Protein AF-A0A0W8F299-F1 (afdb_monomer_lite)

Secondary structure (DSSP, 8-state):
-------------HHHHHHHHHHHHTTSSSSHHHHHHHHHHHHHHHHHS--HHHHHHHHHHTT---SS-HHHHTTTS-HHHHHHHHHHHSTT--HHHHHHHHH-

Radius of gyration: 19.8 Å; chains: 1; bounding box: 41×47×47 Å

Organism: NCBI:txid938273

pLDDT: mean 72.23, std 17.44, range [39.19, 96.25]

Structure (mmCIF, N/CA/C/O backbone):
data_AF-A0A0W8F299-F1
#
_entry.id   AF-A0A0W8F299-F1
#
loop_
_atom_site.group_PDB
_atom_site.id
_atom_site.type_symbol
_atom_site.label_atom_id
_atom_site.label_alt_id
_atom_site.label_comp_id
_atom_site.label_asym_id
_atom_site.label_entity_id
_atom_site.label_seq_id
_atom_site.pdbx_PDB_ins_code
_atom_site.Cartn_x
_atom_site.Cartn_y
_atom_site.Cartn_z
_atom_site.occupancy
_atom_site.B_iso_or_equiv
_atom_site.auth_seq_id
_atom_site.auth_comp_id
_atom_site.auth_asym_id
_atom_site.auth_atom_id
_atom_site.pdbx_PDB_model_num
ATOM 1 N N . MET A 1 1 ? -0.189 24.762 6.559 1.00 39.19 1 MET A N 1
ATOM 2 C CA . MET A 1 1 ? -0.439 24.293 5.179 1.00 39.19 1 MET A CA 1
ATOM 3 C C . MET A 1 1 ? -1.730 23.502 5.203 1.00 39.19 1 MET A C 1
ATOM 5 O O . MET A 1 1 ? -1.792 22.500 5.899 1.00 39.19 1 MET A O 1
ATOM 9 N N . THR A 1 2 ? -2.789 23.985 4.563 1.00 39.97 2 THR A N 1
ATOM 10 C CA . THR A 1 2 ? -4.062 23.261 4.466 1.00 39.97 2 THR A CA 1
ATOM 11 C C . THR A 1 2 ? -3.860 22.073 3.534 1.00 39.97 2 THR A C 1
ATOM 13 O O . THR A 1 2 ? -3.832 22.223 2.315 1.00 39.97 2 THR A O 1
ATOM 16 N N . THR A 1 3 ? -3.643 20.891 4.108 1.00 56.97 3 THR A N 1
ATOM 17 C CA . THR A 1 3 ? -3.556 19.635 3.362 1.00 56.97 3 THR A CA 1
ATOM 18 C C . THR A 1 3 ? -4.911 19.413 2.704 1.00 56.97 3 THR A C 1
ATOM 20 O O . THR A 1 3 ? -5.890 19.085 3.369 1.00 56.97 3 THR A O 1
ATOM 23 N N . LYS A 1 4 ? -5.000 19.698 1.404 1.00 77.75 4 LYS A N 1
ATOM 24 C CA . LYS A 1 4 ? -6.238 19.597 0.633 1.00 77.75 4 LYS A CA 1
ATOM 25 C C . LYS A 1 4 ? -6.621 18.116 0.550 1.00 77.75 4 LYS A C 1
ATOM 27 O O . LYS A 1 4 ? -6.070 17.384 -0.264 1.00 77.75 4 LYS A O 1
ATOM 32 N N . SER A 1 5 ? -7.498 17.658 1.439 1.00 75.06 5 SER A N 1
ATOM 33 C CA . SER A 1 5 ? -8.012 16.289 1.444 1.00 75.06 5 SER A CA 1
ATOM 34 C C . SER A 1 5 ? -9.302 16.204 0.628 1.00 75.06 5 SER A C 1
ATOM 36 O O . SER A 1 5 ? -10.095 17.145 0.581 1.00 75.06 5 SER A O 1
ATOM 38 N N . MET A 1 6 ? -9.501 15.075 -0.053 1.00 84.00 6 MET A N 1
ATOM 39 C CA . MET A 1 6 ? -10.726 14.768 -0.791 1.00 84.00 6 MET A CA 1
ATOM 40 C C . MET A 1 6 ? -11.373 13.520 -0.199 1.00 84.00 6 MET A C 1
ATOM 42 O O . MET A 1 6 ? -10.691 12.528 0.054 1.00 84.00 6 MET A O 1
ATOM 46 N N . LEU A 1 7 ? -12.690 13.564 0.011 1.00 88.06 7 LEU A N 1
ATOM 47 C CA . LEU A 1 7 ? -13.449 12.394 0.436 1.00 88.06 7 LEU A CA 1
ATOM 48 C C . LEU A 1 7 ? -13.621 11.449 -0.757 1.00 88.06 7 LEU A C 1
ATOM 50 O O . LEU A 1 7 ? -14.146 11.844 -1.797 1.00 88.06 7 LEU A O 1
ATOM 54 N N . VAL A 1 8 ? -13.213 10.195 -0.587 1.00 86.38 8 VAL A N 1
ATOM 55 C CA . VAL A 1 8 ? -13.401 9.138 -1.582 1.00 86.38 8 VAL A CA 1
ATOM 56 C C . VAL A 1 8 ? -14.259 8.040 -0.962 1.00 86.38 8 VAL A C 1
ATOM 58 O O . VAL A 1 8 ? -13.874 7.432 0.034 1.00 86.38 8 VAL A O 1
ATOM 61 N N . GLN A 1 9 ? -15.433 7.792 -1.544 1.00 91.06 9 GLN A N 1
ATOM 62 C CA . GLN A 1 9 ? -16.339 6.733 -1.104 1.00 91.06 9 GLN A CA 1
ATOM 63 C C . GLN A 1 9 ? -16.123 5.474 -1.949 1.00 91.06 9 GLN A C 1
ATOM 65 O O . GLN A 1 9 ? -16.244 5.508 -3.172 1.00 91.06 9 GLN A O 1
ATOM 70 N N . VAL A 1 10 ? -15.827 4.350 -1.294 1.00 87.88 10 VAL A N 1
ATOM 71 C CA . VAL A 1 10 ? -15.554 3.059 -1.945 1.00 87.88 10 VAL A CA 1
ATOM 72 C C . VAL A 1 10 ? -16.357 1.935 -1.304 1.00 87.88 10 VAL A C 1
ATOM 74 O O . VAL A 1 10 ? -16.648 1.962 -0.109 1.00 87.88 10 VAL A O 1
ATOM 77 N N . ARG A 1 11 ? -16.709 0.921 -2.100 1.00 92.81 11 ARG A N 1
AT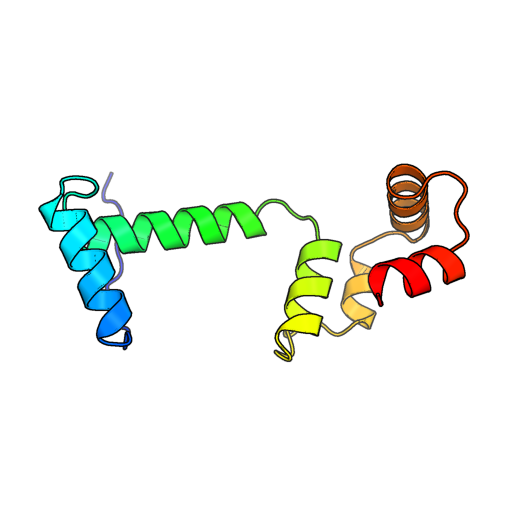OM 78 C CA . ARG A 1 11 ? -17.287 -0.332 -1.598 1.00 92.81 11 ARG A CA 1
ATOM 79 C C . ARG A 1 11 ? -16.168 -1.345 -1.393 1.00 92.81 11 ARG A C 1
ATOM 81 O O . ARG A 1 11 ? -15.446 -1.656 -2.335 1.00 92.81 11 ARG A O 1
ATOM 88 N N . ILE A 1 12 ? -16.044 -1.860 -0.173 1.00 90.25 12 ILE A N 1
ATOM 89 C CA . ILE A 1 12 ? -14.996 -2.809 0.216 1.00 90.25 12 ILE A CA 1
ATOM 90 C C . ILE A 1 12 ? -15.663 -4.094 0.734 1.00 90.25 12 ILE A C 1
ATOM 92 O O . ILE A 1 12 ? -16.646 -4.001 1.472 1.00 90.25 12 ILE A O 1
ATOM 96 N N . PRO A 1 13 ? -15.161 -5.292 0.375 1.00 94.88 13 PRO A N 1
ATOM 97 C CA . PRO A 1 13 ? -15.665 -6.550 0.915 1.00 94.88 13 PRO A CA 1
ATOM 98 C C . PRO A 1 13 ? -15.618 -6.596 2.454 1.00 94.88 13 PRO A C 1
ATOM 100 O O . PRO A 1 13 ? -14.613 -6.178 3.035 1.00 94.88 13 PRO A O 1
ATOM 103 N N . PRO A 1 14 ? -16.621 -7.190 3.134 1.00 95.44 14 PRO A N 1
ATOM 104 C CA . PRO A 1 14 ? -16.679 -7.224 4.600 1.00 95.44 14 PRO A CA 1
ATOM 105 C C . PRO A 1 14 ? -15.432 -7.818 5.264 1.00 95.44 14 PRO A C 1
ATOM 107 O O . PRO A 1 14 ? -14.977 -7.324 6.290 1.00 95.44 14 PRO A O 1
ATOM 110 N N . ARG A 1 15 ? -14.825 -8.842 4.644 1.00 94.62 15 ARG A N 1
ATOM 111 C CA . ARG A 1 15 ? -13.589 -9.468 5.145 1.00 94.62 15 ARG A CA 1
ATOM 112 C C . ARG A 1 15 ? -12.423 -8.480 5.234 1.00 94.62 15 ARG A C 1
ATOM 114 O O . ARG A 1 15 ? -11.668 -8.519 6.197 1.00 94.62 15 ARG A O 1
ATOM 121 N N . LEU A 1 16 ? -12.286 -7.596 4.247 1.00 94.06 16 LEU A N 1
ATOM 122 C CA . LEU A 1 16 ? -11.234 -6.577 4.223 1.00 94.06 16 LEU A CA 1
ATOM 123 C C . LEU A 1 16 ? -11.484 -5.505 5.282 1.00 94.06 16 LEU A C 1
ATOM 125 O O . LEU A 1 16 ? -10.548 -5.114 5.970 1.00 94.06 16 LEU A O 1
ATOM 129 N N . VAL A 1 17 ? -12.742 -5.093 5.465 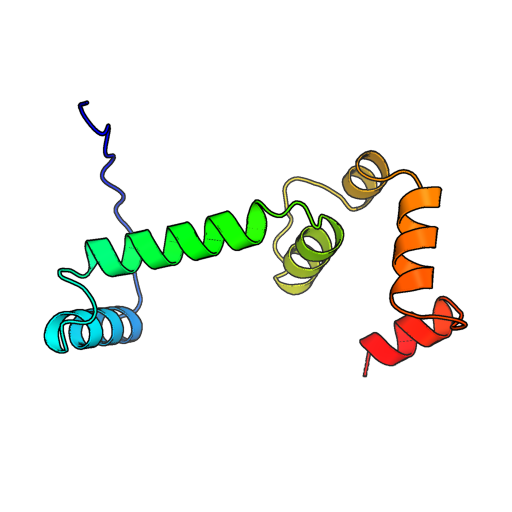1.00 94.44 17 VAL A N 1
ATOM 130 C CA . VAL A 1 17 ? -13.116 -4.168 6.546 1.00 94.44 17 VAL A CA 1
ATOM 131 C C . VAL A 1 17 ? -12.746 -4.759 7.909 1.00 94.44 17 VAL A C 1
ATOM 133 O O . VAL A 1 17 ? -12.088 -4.084 8.690 1.00 94.44 17 VAL A O 1
ATOM 136 N N . GLY A 1 18 ? -13.050 -6.040 8.148 1.00 96.06 18 GLY A N 1
ATOM 137 C CA . GLY A 1 18 ? -12.679 -6.723 9.393 1.00 96.06 18 GLY A CA 1
ATOM 138 C C . GLY A 1 18 ? -11.165 -6.824 9.628 1.00 96.06 18 GLY A C 1
ATOM 139 O O . GLY A 1 18 ? -10.707 -6.806 10.768 1.00 96.06 18 GLY A O 1
ATOM 140 N N . THR A 1 19 ? -10.358 -6.901 8.568 1.00 95.31 19 THR A N 1
ATOM 141 C CA . THR A 1 19 ? -8.894 -6.823 8.696 1.00 95.31 19 THR A CA 1
ATOM 142 C C . THR A 1 19 ? -8.436 -5.416 9.070 1.00 95.31 19 THR A C 1
ATOM 144 O O . THR A 1 19 ? -7.626 -5.280 9.981 1.00 95.31 19 THR A O 1
ATOM 147 N N . LEU A 1 20 ? -8.984 -4.376 8.432 1.00 94.25 20 LEU A N 1
ATOM 148 C CA . LEU A 1 20 ? -8.672 -2.982 8.774 1.00 94.25 20 LEU A CA 1
ATOM 149 C C . LEU A 1 20 ? -9.079 -2.647 10.217 1.00 94.25 20 LEU A C 1
ATOM 151 O O . LEU A 1 20 ? -8.370 -1.917 10.902 1.00 94.25 20 LEU A O 1
ATOM 155 N N . ASP A 1 21 ? -10.194 -3.213 10.680 1.00 94.94 21 ASP A N 1
ATOM 156 C CA . ASP A 1 21 ? -10.657 -3.089 12.062 1.00 94.94 21 ASP A CA 1
ATOM 157 C C . ASP A 1 21 ? -9.680 -3.676 13.065 1.00 94.94 21 ASP A C 1
ATOM 159 O O . ASP A 1 21 ? -9.321 -2.999 14.025 1.00 94.94 21 ASP A O 1
ATOM 163 N N . ARG A 1 22 ? -9.212 -4.905 12.827 1.00 96.25 22 ARG A N 1
ATOM 164 C CA . ARG A 1 22 ? -8.210 -5.534 13.694 1.00 96.25 22 ARG A CA 1
ATOM 165 C C . ARG A 1 22 ? -6.923 -4.730 13.741 1.00 96.25 22 ARG A C 1
ATOM 167 O O . ARG A 1 22 ? -6.430 -4.462 14.825 1.00 96.25 22 ARG A O 1
ATOM 174 N N . MET A 1 23 ? -6.435 -4.263 12.594 1.00 94.75 23 MET A N 1
ATOM 175 C CA . MET A 1 23 ? -5.225 -3.439 12.548 1.00 94.75 23 MET A CA 1
ATOM 176 C C . MET A 1 23 ? -5.370 -2.146 13.363 1.00 94.75 23 MET A C 1
ATOM 178 O O . MET A 1 23 ? -4.418 -1.720 14.014 1.00 94.75 23 MET A O 1
ATOM 182 N N . ALA A 1 24 ? -6.556 -1.532 13.359 1.00 92.50 24 ALA A N 1
ATOM 183 C CA . ALA A 1 24 ? -6.819 -0.363 14.190 1.00 92.50 24 ALA A CA 1
ATOM 184 C C . ALA A 1 24 ? -6.928 -0.718 15.685 1.00 92.50 24 ALA A C 1
ATOM 186 O O . ALA A 1 24 ? -6.370 -0.024 16.530 1.00 92.50 24 ALA A O 1
ATOM 187 N N . GLN A 1 25 ? -7.608 -1.818 16.021 1.00 94.69 25 GLN A N 1
ATOM 188 C CA . GLN A 1 25 ? -7.753 -2.303 17.402 1.00 94.69 25 GLN A CA 1
ATOM 189 C C . GLN A 1 25 ? -6.418 -2.716 18.030 1.00 94.69 25 GLN A C 1
ATOM 191 O O . GLN A 1 25 ? -6.189 -2.469 19.209 1.00 94.69 25 GLN A O 1
ATOM 196 N N . GLU A 1 26 ? -5.535 -3.316 17.237 1.00 95.56 26 GLU A N 1
ATOM 197 C CA . GLU A 1 26 ? -4.181 -3.715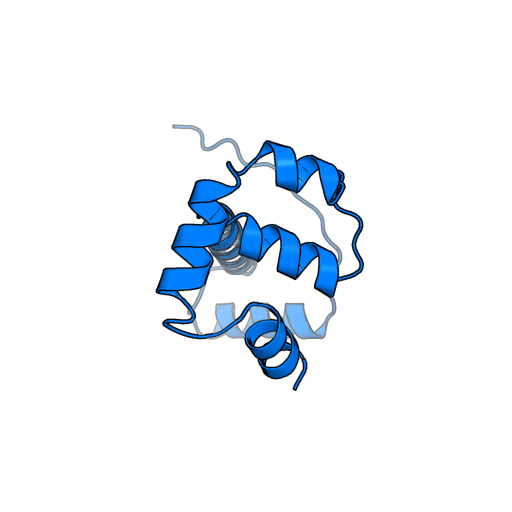 17.630 1.00 95.56 26 GLU A CA 1
ATOM 198 C C . GLU A 1 26 ? -3.223 -2.513 17.735 1.00 95.56 26 GLU A C 1
ATOM 200 O O . GLU A 1 26 ? -2.068 -2.676 18.122 1.00 95.56 26 GLU A O 1
ATOM 205 N N . GLY A 1 27 ? -3.682 -1.300 17.401 1.00 93.00 27 GLY A N 1
ATOM 206 C CA . GLY A 1 27 ? -2.889 -0.073 17.476 1.00 93.00 27 GLY A CA 1
ATOM 207 C C . GLY A 1 27 ? -1.853 0.076 16.360 1.00 93.00 27 GLY A C 1
ATOM 208 O O . GLY A 1 27 ? -1.032 0.987 16.421 1.00 93.00 27 GLY A O 1
ATOM 209 N N . LEU A 1 28 ? -1.893 -0.779 15.329 1.00 92.31 28 LEU A N 1
ATOM 210 C CA . LEU A 1 28 ? -1.020 -0.660 14.153 1.00 92.31 28 LEU A CA 1
ATOM 211 C C . LEU A 1 28 ? -1.337 0.603 13.345 1.00 92.31 28 LEU A C 1
ATOM 213 O O . LEU A 1 28 ? -0.453 1.171 12.710 1.00 92.31 28 LEU A O 1
ATOM 217 N N . TYR A 1 29 ? -2.598 1.036 13.384 1.00 94.75 29 TYR A N 1
ATOM 218 C CA . TYR A 1 29 ? -3.064 2.292 12.811 1.00 94.75 29 TYR A CA 1
ATOM 219 C C . TYR A 1 29 ? -4.069 2.958 13.758 1.00 94.75 29 TYR A C 1
ATOM 221 O O . TYR A 1 29 ? -4.839 2.292 14.440 1.00 94.75 29 TYR A O 1
ATOM 229 N N . SER A 1 30 ? -4.117 4.285 13.759 1.00 89.69 30 SER A N 1
ATOM 230 C CA . SER A 1 30 ? -5.084 5.087 14.520 1.00 89.69 30 SER A CA 1
ATOM 231 C C . SER A 1 30 ? -6.517 4.976 13.988 1.00 89.69 30 SER A C 1
ATOM 233 O O . SER A 1 30 ? -7.480 5.216 14.714 1.00 89.69 30 SER A O 1
ATOM 235 N N . SER A 1 31 ? -6.683 4.644 12.702 1.00 93.12 31 SER A N 1
ATOM 236 C CA . SER A 1 31 ? -7.991 4.507 12.061 1.00 93.12 31 SER A CA 1
ATOM 237 C C . SER A 1 31 ? -7.931 3.667 10.785 1.00 93.12 31 SER A C 1
ATOM 239 O O . SER A 1 31 ? -6.884 3.529 10.149 1.00 93.12 31 SER A O 1
ATOM 241 N N . ARG A 1 32 ? -9.100 3.190 10.333 1.00 90.38 32 ARG A N 1
ATOM 242 C CA . ARG A 1 32 ? -9.256 2.554 9.010 1.00 90.38 32 ARG A CA 1
ATOM 243 C C . ARG A 1 32 ? -8.762 3.463 7.882 1.00 90.38 32 ARG A C 1
ATOM 245 O O . ARG A 1 32 ? -8.159 2.983 6.930 1.00 90.38 32 ARG A O 1
ATOM 252 N N . SER A 1 33 ? -9.028 4.766 7.985 1.00 90.69 33 SER A N 1
ATOM 253 C CA . SER A 1 33 ? -8.632 5.753 6.978 1.00 90.69 33 SER A CA 1
ATOM 254 C C . SER A 1 33 ? -7.117 5.862 6.861 1.00 90.69 33 SER A C 1
ATOM 256 O O . SER A 1 33 ? -6.603 5.934 5.750 1.00 90.69 33 SER A O 1
ATOM 258 N N . GLU A 1 34 ? -6.400 5.827 7.985 1.00 90.44 34 GLU A N 1
ATOM 259 C CA . GLU A 1 34 ? -4.936 5.831 7.983 1.00 90.44 34 GLU A CA 1
ATOM 260 C C . GLU A 1 34 ? -4.376 4.569 7.320 1.00 90.44 34 GLU A C 1
ATOM 262 O O . GLU A 1 34 ? -3.529 4.674 6.435 1.00 90.44 34 GLU A O 1
ATOM 267 N N . ALA A 1 35 ? -4.912 3.396 7.667 1.00 92.19 35 ALA A N 1
ATOM 268 C CA . ALA A 1 35 ? -4.513 2.131 7.055 1.00 92.19 35 ALA A CA 1
ATOM 269 C C . ALA A 1 35 ? -4.758 2.120 5.533 1.00 92.19 35 ALA A C 1
ATOM 271 O O . ALA A 1 35 ? -3.904 1.689 4.758 1.00 92.19 35 ALA A O 1
ATOM 272 N N . ILE A 1 36 ? -5.906 2.642 5.083 1.00 92.06 36 ILE A N 1
ATOM 273 C CA . ILE A 1 36 ? -6.229 2.765 3.654 1.00 92.06 36 ILE A CA 1
ATOM 274 C C . ILE A 1 36 ? -5.265 3.734 2.960 1.00 92.06 36 ILE A C 1
ATOM 276 O O . ILE A 1 36 ? -4.758 3.421 1.884 1.00 92.06 36 ILE A O 1
ATOM 280 N N . LEU A 1 37 ? -4.996 4.896 3.561 1.00 90.62 37 LEU A N 1
ATOM 281 C CA . LEU A 1 37 ? -4.066 5.878 3.001 1.00 90.62 37 LEU A CA 1
ATOM 282 C C . LEU A 1 37 ? -2.651 5.311 2.882 1.00 90.62 37 LEU A C 1
ATOM 284 O O . LEU A 1 37 ? -2.003 5.521 1.858 1.00 90.62 37 LEU A O 1
ATOM 288 N N . ASP A 1 38 ? -2.181 4.575 3.889 1.00 90.50 38 ASP A N 1
ATOM 289 C CA . ASP A 1 38 ? -0.864 3.945 3.851 1.00 90.50 38 ASP A CA 1
ATOM 290 C C . ASP A 1 38 ? -0.785 2.858 2.769 1.00 90.50 38 ASP A C 1
ATOM 292 O O . ASP A 1 38 ? 0.168 2.827 1.991 1.00 90.50 38 ASP A O 1
ATOM 296 N N . ALA A 1 39 ? -1.821 2.025 2.635 1.00 89.56 39 ALA A N 1
ATOM 297 C CA . ALA A 1 39 ? -1.899 1.026 1.572 1.00 89.56 39 ALA A CA 1
ATOM 298 C C . ALA A 1 39 ? -1.867 1.665 0.172 1.00 89.56 39 ALA A C 1
ATOM 300 O O . ALA A 1 39 ? -1.124 1.211 -0.700 1.00 89.56 39 ALA A O 1
ATOM 301 N N . VAL A 1 40 ? -2.627 2.745 -0.040 1.00 89.25 40 VAL A N 1
ATOM 302 C CA . VAL A 1 40 ? -2.634 3.489 -1.311 1.00 89.25 40 VAL A CA 1
ATOM 303 C C . VAL A 1 40 ? -1.285 4.155 -1.568 1.00 89.25 40 VAL A C 1
ATOM 305 O O . VAL A 1 40 ? -0.814 4.127 -2.700 1.00 89.25 40 VAL A O 1
ATOM 308 N N . ARG A 1 41 ? -0.628 4.707 -0.541 1.00 85.25 41 ARG A N 1
ATOM 309 C CA . ARG A 1 41 ? 0.715 5.289 -0.669 1.00 85.25 41 ARG A CA 1
ATOM 310 C C . ARG A 1 41 ? 1.734 4.239 -1.094 1.00 85.25 41 ARG A C 1
ATOM 312 O O . ARG A 1 41 ? 2.463 4.467 -2.049 1.00 85.25 41 ARG A O 1
ATOM 319 N N . ARG A 1 42 ? 1.772 3.089 -0.415 1.00 84.94 42 ARG A N 1
ATOM 320 C CA . ARG A 1 42 ? 2.677 1.978 -0.759 1.00 84.94 42 ARG A CA 1
ATOM 321 C C . ARG A 1 42 ? 2.430 1.485 -2.177 1.00 84.94 42 ARG A C 1
ATOM 323 O O . ARG A 1 42 ? 3.382 1.232 -2.906 1.00 84.94 42 ARG A O 1
ATOM 330 N N . LEU A 1 43 ? 1.161 1.394 -2.572 1.00 83.25 43 LEU A N 1
ATOM 331 C CA . LEU A 1 43 ? 0.792 1.058 -3.939 1.00 83.25 43 LEU A CA 1
ATOM 332 C C . LEU A 1 43 ? 1.294 2.120 -4.922 1.00 83.25 43 LEU A C 1
ATOM 334 O O . LEU A 1 43 ? 1.906 1.766 -5.915 1.00 83.25 43 LEU A O 1
ATOM 338 N N . ALA A 1 44 ? 1.073 3.406 -4.654 1.00 79.50 44 ALA A N 1
ATOM 339 C CA . ALA A 1 44 ? 1.531 4.483 -5.526 1.00 79.50 44 ALA A CA 1
ATOM 340 C C . ALA A 1 44 ? 3.056 4.469 -5.684 1.00 79.50 44 ALA A C 1
ATOM 342 O O . ALA A 1 44 ? 3.530 4.464 -6.813 1.00 79.50 44 ALA A O 1
ATOM 343 N N . LEU A 1 45 ? 3.803 4.350 -4.583 1.00 73.88 45 LEU A N 1
ATOM 344 C CA . LEU A 1 45 ? 5.266 4.248 -4.593 1.00 73.88 45 LEU A CA 1
ATOM 345 C C . LEU A 1 45 ? 5.750 3.051 -5.421 1.00 73.88 45 LEU A C 1
ATOM 347 O O . LEU A 1 45 ? 6.652 3.194 -6.241 1.00 73.88 45 LEU A O 1
ATOM 351 N N . ALA A 1 46 ? 5.098 1.893 -5.280 1.00 69.81 46 ALA A N 1
ATOM 352 C CA . ALA A 1 46 ? 5.426 0.697 -6.056 1.00 69.81 46 ALA A CA 1
ATOM 353 C C . ALA A 1 46 ? 5.206 0.861 -7.574 1.00 69.81 46 ALA A C 1
ATOM 355 O O . ALA A 1 46 ? 5.761 0.092 -8.353 1.00 69.81 46 ALA A O 1
ATOM 356 N N . TYR A 1 47 ? 4.387 1.829 -7.999 1.00 67.69 47 TYR A N 1
ATOM 357 C CA . TYR A 1 47 ? 4.175 2.168 -9.411 1.00 67.69 47 TYR A CA 1
ATOM 358 C C . TYR A 1 47 ? 4.917 3.443 -9.845 1.00 67.69 47 TYR A C 1
ATOM 360 O O . TYR A 1 47 ? 5.004 3.710 -11.043 1.00 67.69 47 TYR A O 1
ATOM 368 N N . GLU A 1 48 ? 5.421 4.239 -8.903 1.00 64.88 48 GLU A N 1
ATOM 369 C CA . GLU A 1 48 ? 6.177 5.466 -9.160 1.00 64.88 48 GLU A CA 1
ATOM 370 C C . GLU A 1 48 ? 7.634 5.162 -9.526 1.00 64.88 48 GLU A C 1
ATOM 372 O O . GLU A 1 48 ? 8.204 5.852 -10.375 1.00 64.88 48 GLU A O 1
A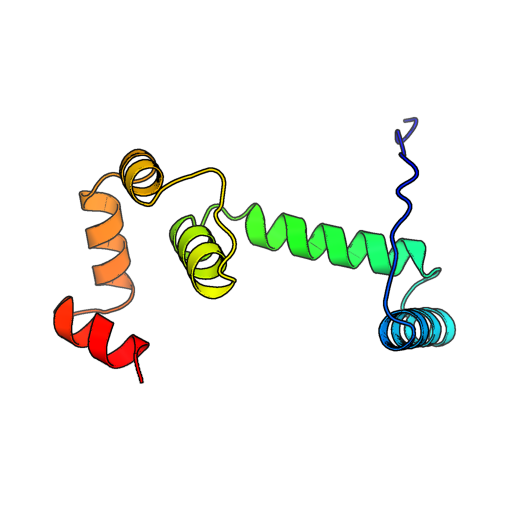TOM 377 N N . GLU A 1 49 ? 8.200 4.071 -8.994 1.00 57.66 49 GLU A N 1
ATOM 378 C CA . GLU A 1 49 ? 9.371 3.439 -9.600 1.00 57.66 49 GLU A CA 1
ATOM 379 C C . GLU A 1 49 ? 8.979 2.971 -11.007 1.00 57.66 49 GLU A C 1
ATOM 381 O O . GLU A 1 49 ? 8.309 1.955 -11.204 1.00 57.66 49 GLU A O 1
ATOM 386 N N . ARG A 1 50 ? 9.337 3.799 -11.996 1.00 54.03 50 ARG A N 1
ATOM 387 C CA . ARG A 1 50 ? 9.167 3.576 -13.433 1.00 54.03 50 ARG A CA 1
ATOM 388 C C . ARG A 1 50 ? 9.994 2.364 -13.867 1.00 54.03 50 ARG A C 1
ATOM 390 O O . ARG A 1 50 ? 10.990 2.526 -14.556 1.00 54.03 50 ARG A O 1
ATOM 397 N N . ASP A 1 51 ? 9.584 1.166 -13.478 1.00 61.56 51 ASP A N 1
ATOM 398 C CA . ASP A 1 51 ? 9.914 -0.067 -14.180 1.00 61.56 51 ASP A CA 1
ATOM 399 C C . ASP A 1 51 ? 8.736 -0.357 -15.112 1.00 61.56 51 ASP A C 1
ATOM 401 O O . ASP A 1 51 ? 7.710 -0.930 -14.713 1.00 61.56 51 ASP A O 1
ATOM 405 N N . PRO A 1 52 ? 8.801 0.116 -16.357 1.00 59.81 52 PRO A N 1
ATOM 406 C CA . PRO A 1 52 ? 7.618 0.138 -17.191 1.00 59.81 52 PRO A CA 1
ATOM 407 C C . PRO A 1 52 ? 7.415 -1.240 -17.828 1.00 59.81 52 PRO A C 1
ATOM 409 O O . PRO A 1 52 ? 6.301 -1.560 -18.241 1.00 59.81 52 PRO A O 1
ATOM 412 N N . PHE A 1 53 ? 8.437 -2.102 -17.767 1.00 58.72 53 PHE A N 1
ATOM 413 C CA . PHE A 1 53 ? 8.317 -3.535 -17.981 1.00 58.72 53 PHE A CA 1
ATOM 414 C C . PHE A 1 53 ? 7.459 -4.184 -16.888 1.00 58.72 53 PHE A C 1
ATOM 416 O O . PHE A 1 53 ? 6.478 -4.855 -17.216 1.00 58.72 53 PHE A O 1
ATOM 423 N N . ARG A 1 54 ? 7.711 -3.907 -15.598 1.00 58.59 54 ARG A N 1
ATOM 424 C CA . ARG A 1 54 ? 6.821 -4.347 -14.499 1.00 58.59 54 ARG A CA 1
ATOM 425 C C . ARG A 1 54 ? 5.389 -3.865 -14.691 1.00 58.59 54 ARG A C 1
ATOM 427 O O . ARG A 1 54 ? 4.450 -4.639 -14.505 1.00 58.59 54 ARG A O 1
ATOM 434 N N . GLN A 1 55 ? 5.200 -2.607 -15.086 1.00 59.41 55 GLN A N 1
ATOM 435 C CA . GLN A 1 55 ? 3.860 -2.074 -15.341 1.00 59.41 55 GLN A CA 1
ATOM 436 C C . GLN A 1 55 ? 3.171 -2.772 -16.521 1.00 59.41 55 GLN A C 1
ATOM 438 O O . GLN A 1 55 ? 1.976 -3.062 -16.439 1.00 59.41 55 GLN A O 1
ATOM 443 N N . ALA A 1 56 ? 3.898 -3.065 -17.602 1.00 59.75 56 ALA A N 1
ATOM 444 C CA . ALA A 1 56 ? 3.373 -3.798 -18.750 1.00 59.75 56 ALA A CA 1
ATOM 445 C C . ALA A 1 56 ? 2.987 -5.237 -18.380 1.00 59.75 56 ALA A C 1
ATOM 447 O O . ALA A 1 56 ? 1.901 -5.699 -18.740 1.00 59.75 56 ALA A O 1
ATOM 448 N N . LEU A 1 57 ? 3.825 -5.913 -17.590 1.00 60.34 57 LEU A N 1
ATOM 449 C CA . LEU A 1 57 ? 3.578 -7.259 -17.072 1.00 60.34 57 LEU A CA 1
ATOM 450 C C . LEU A 1 57 ? 2.323 -7.304 -16.207 1.00 60.34 57 LEU A C 1
ATOM 452 O O . LEU A 1 57 ? 1.428 -8.100 -16.473 1.00 60.34 57 LEU A O 1
ATOM 456 N N . VAL A 1 58 ? 2.204 -6.407 -15.225 1.00 56.44 58 VAL A N 1
ATOM 457 C CA . VAL A 1 58 ? 1.032 -6.352 -14.339 1.00 56.44 58 VAL A CA 1
ATOM 458 C C . VAL A 1 58 ? -0.254 -6.063 -15.122 1.00 56.44 58 VAL A C 1
ATOM 460 O O . VAL A 1 58 ? -1.288 -6.674 -14.854 1.00 56.44 58 VAL A O 1
ATOM 463 N N . ARG A 1 59 ? -0.208 -5.182 -16.130 1.00 59.62 59 ARG A N 1
ATOM 464 C CA . ARG A 1 59 ? -1.359 -4.899 -17.010 1.00 59.62 59 ARG A CA 1
ATOM 465 C C . ARG A 1 59 ? -1.768 -6.117 -17.836 1.00 59.62 59 ARG A C 1
ATOM 467 O O . ARG A 1 59 ? -2.955 -6.428 -17.908 1.00 59.62 59 ARG A O 1
ATOM 474 N N . THR A 1 60 ? -0.786 -6.820 -18.396 1.00 54.31 60 THR A N 1
ATOM 475 C CA . THR A 1 60 ? -0.995 -8.040 -19.187 1.00 54.31 60 THR A CA 1
ATOM 476 C C . THR A 1 60 ? -1.589 -9.154 -18.323 1.00 54.31 60 THR A C 1
ATOM 478 O O . THR A 1 60 ? -2.558 -9.796 -18.718 1.00 54.31 60 THR A O 1
ATOM 481 N N . TYR A 1 61 ? -1.073 -9.328 -17.104 1.00 51.53 61 TYR A N 1
ATOM 482 C CA . TYR A 1 61 ? -1.484 -10.398 -16.194 1.00 51.53 61 TYR A CA 1
ATOM 483 C C . TYR A 1 61 ? -2.86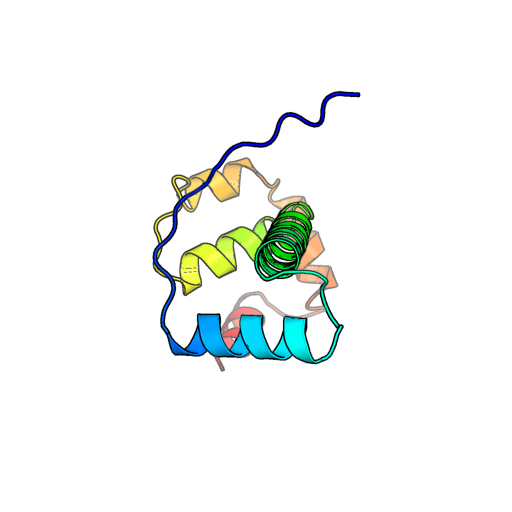2 -10.163 -15.559 1.00 51.53 61 TYR A C 1
ATOM 485 O O . TYR A 1 61 ? -3.611 -11.106 -15.322 1.00 51.53 61 TYR A O 1
ATOM 493 N N . LEU A 1 62 ? -3.235 -8.905 -15.300 1.00 50.88 62 LEU A N 1
ATOM 494 C CA . LEU A 1 62 ? -4.545 -8.560 -14.737 1.00 50.88 62 LEU A CA 1
ATOM 495 C C . LEU A 1 62 ? -5.677 -8.551 -15.777 1.00 50.88 62 LEU A C 1
ATOM 497 O O . LEU A 1 62 ? -6.817 -8.255 -15.412 1.00 50.88 62 LEU A O 1
ATOM 501 N N . GLY A 1 63 ? -5.385 -8.812 -17.060 1.00 44.38 63 GLY A N 1
ATOM 502 C CA . GLY A 1 63 ? -6.371 -8.771 -18.147 1.00 44.38 63 GLY A CA 1
ATOM 503 C C . GLY A 1 63 ? -7.066 -7.411 -18.288 1.00 44.38 63 GLY A C 1
ATOM 504 O O . GLY A 1 63 ? -8.142 -7.314 -18.877 1.00 44.38 63 GLY A O 1
ATOM 505 N N . ARG A 1 64 ? -6.489 -6.354 -17.704 1.00 45.91 64 ARG A N 1
ATOM 506 C CA . ARG A 1 64 ? -7.034 -5.000 -17.754 1.00 45.91 64 ARG A CA 1
ATOM 507 C C . ARG A 1 64 ? -6.355 -4.284 -18.910 1.00 45.91 64 ARG A C 1
ATOM 509 O O . ARG A 1 64 ? -5.149 -4.055 -18.816 1.00 45.91 64 ARG A O 1
ATOM 516 N N . PRO A 1 65 ? -7.089 -3.888 -19.963 1.00 45.31 65 PRO A N 1
ATOM 517 C CA . PRO A 1 65 ? -6.515 -3.036 -20.985 1.00 45.31 65 PRO A CA 1
ATOM 518 C C . PRO A 1 65 ? -6.139 -1.721 -20.301 1.00 45.31 65 PRO A C 1
ATOM 520 O O . PRO A 1 65 ? -6.994 -0.916 -19.927 1.00 45.31 65 PRO A O 1
ATOM 523 N N . GLY A 1 66 ? -4.845 -1.512 -20.064 1.00 47.69 66 GLY A N 1
ATOM 524 C CA . GLY A 1 66 ? -4.359 -0.161 -19.850 1.00 47.69 66 GLY A CA 1
ATOM 525 C C . GLY A 1 66 ? -4.722 0.659 -21.087 1.00 47.69 66 GLY A C 1
ATOM 526 O O . GLY A 1 66 ? -4.805 0.121 -22.186 1.00 47.69 66 GLY A O 1
ATOM 527 N N . LYS A 1 67 ? -4.892 1.974 -20.946 1.00 47.47 67 LYS A N 1
ATOM 528 C CA . LYS A 1 67 ? -5.050 2.868 -22.109 1.00 47.47 67 LYS A CA 1
ATOM 529 C C . LYS A 1 67 ? -3.824 2.896 -23.047 1.00 47.47 67 LYS A C 1
ATOM 531 O O . LYS A 1 67 ? -3.827 3.680 -23.984 1.00 47.47 67 LYS A O 1
ATOM 536 N N . GLY A 1 68 ? -2.791 2.096 -22.776 1.00 48.09 68 GLY A N 1
ATOM 537 C CA . GLY A 1 68 ? -1.614 1.937 -23.619 1.00 48.09 68 GLY A CA 1
ATOM 538 C C . GLY A 1 68 ? -1.578 0.531 -24.204 1.00 48.09 68 GLY A C 1
ATOM 539 O O . GLY A 1 68 ? -1.709 -0.450 -23.467 1.00 48.09 68 GLY A O 1
ATOM 540 N N . SER A 1 69 ? -1.427 0.458 -25.519 1.00 45.00 69 SER A N 1
ATOM 541 C CA . SER A 1 69 ? -1.174 -0.774 -26.264 1.00 45.00 69 SER A CA 1
ATOM 542 C C . SER A 1 69 ? 0.279 -1.239 -26.074 1.00 45.00 69 SER A C 1
ATOM 544 O O . SER A 1 69 ? 1.113 -0.495 -25.558 1.00 45.00 69 SER A O 1
ATOM 546 N N . VAL A 1 70 ? 0.609 -2.461 -26.505 1.00 44.41 70 VAL A N 1
ATOM 547 C CA . VAL A 1 70 ? 2.013 -2.921 -26.574 1.00 44.41 70 VAL A CA 1
ATOM 548 C C . VAL A 1 70 ? 2.849 -1.989 -27.467 1.00 44.41 70 VAL A C 1
ATOM 550 O O . VAL A 1 70 ? 4.012 -1.739 -27.159 1.00 44.41 70 VAL A O 1
ATOM 553 N N . ASP A 1 71 ? 2.234 -1.375 -28.486 1.00 45.47 71 ASP A N 1
ATOM 554 C CA . ASP A 1 71 ? 2.880 -0.359 -29.328 1.00 45.47 71 ASP A CA 1
ATOM 555 C C . ASP A 1 71 ? 3.223 0.926 -28.560 1.00 45.47 71 ASP A C 1
ATOM 557 O O . ASP A 1 71 ? 4.183 1.612 -28.905 1.00 45.47 71 ASP A O 1
ATOM 561 N N . ASP A 1 72 ? 2.496 1.257 -27.488 1.00 50.56 72 ASP A N 1
ATOM 562 C CA . ASP A 1 72 ? 2.853 2.392 -26.630 1.00 50.56 72 ASP A CA 1
ATOM 563 C C . ASP A 1 72 ? 4.041 2.068 -25.716 1.00 50.56 72 ASP A C 1
ATOM 565 O O . ASP A 1 72 ? 4.761 2.978 -25.315 1.00 50.56 72 ASP A O 1
ATOM 569 N N . LEU A 1 73 ? 4.300 0.786 -25.429 1.00 44.97 73 LEU A N 1
ATOM 570 C CA . LEU A 1 73 ? 5.482 0.361 -24.675 1.00 44.97 73 LEU A CA 1
ATOM 571 C C . LEU A 1 73 ? 6.763 0.517 -25.505 1.00 44.97 73 LEU A C 1
ATOM 573 O O . LEU A 1 73 ? 7.774 0.975 -24.979 1.00 44.97 73 LEU A O 1
ATOM 577 N N . ALA A 1 74 ? 6.691 0.220 -26.807 1.00 49.47 74 ALA A N 1
ATOM 578 C CA . ALA A 1 74 ? 7.784 0.429 -27.760 1.00 49.47 74 ALA A CA 1
ATOM 579 C C . ALA A 1 74 ? 8.149 1.915 -27.948 1.00 49.47 74 ALA A C 1
ATOM 581 O O . ALA A 1 74 ? 9.239 2.222 -28.410 1.00 49.47 74 ALA A O 1
ATOM 582 N N . ARG A 1 75 ? 7.259 2.847 -27.571 1.00 51.66 75 ARG A N 1
ATOM 583 C CA . ARG A 1 75 ? 7.543 4.295 -27.553 1.00 51.66 75 ARG A CA 1
ATOM 584 C C . ARG A 1 75 ? 8.210 4.774 -26.265 1.00 51.66 75 ARG A C 1
ATOM 586 O O . ARG A 1 75 ? 8.638 5.921 -26.201 1.00 51.66 75 ARG A O 1
ATOM 593 N N . CYS A 1 76 ? 8.208 3.955 -25.216 1.00 45.41 76 CYS A N 1
ATOM 594 C CA . CYS A 1 76 ? 8.709 4.333 -23.896 1.00 45.41 76 CYS A CA 1
ATOM 595 C C . CYS A 1 76 ? 10.119 3.810 -23.601 1.00 45.41 76 CYS A C 1
ATOM 597 O O . CYS A 1 76 ? 10.714 4.289 -22.639 1.00 45.41 76 CYS A O 1
ATOM 599 N N . PHE A 1 77 ? 10.637 2.872 -24.400 1.00 52.72 77 PHE A N 1
ATOM 600 C CA . PHE A 1 77 ? 11.992 2.334 -24.266 1.00 52.72 77 PHE A CA 1
ATOM 601 C C . PHE A 1 77 ? 12.674 2.301 -25.617 1.00 52.72 77 PHE A C 1
ATOM 603 O O . PHE A 1 77 ? 12.093 1.823 -26.592 1.00 52.72 77 PHE A O 1
ATOM 610 N N . GLU A 1 78 ? 13.927 2.734 -25.642 1.00 60.34 78 GLU A N 1
ATOM 611 C CA . GLU A 1 78 ? 14.806 2.464 -26.769 1.00 60.34 78 GLU A CA 1
ATOM 612 C C . GLU A 1 78 ? 15.168 0.975 -26.767 1.00 60.34 78 GLU A C 1
ATOM 614 O O . GLU A 1 78 ? 15.402 0.376 -25.712 1.00 60.34 78 GLU A O 1
ATOM 619 N N . ALA A 1 79 ? 15.199 0.355 -27.948 1.00 58.53 79 ALA A N 1
ATOM 620 C CA . ALA A 1 79 ? 15.410 -1.087 -28.068 1.00 58.53 79 ALA A CA 1
ATOM 621 C C . ALA A 1 79 ? 16.715 -1.531 -27.381 1.00 58.53 79 ALA A C 1
ATOM 623 O O . ALA A 1 79 ? 16.719 -2.533 -26.664 1.00 58.53 79 ALA A O 1
ATOM 624 N N . GLU A 1 80 ? 17.789 -0.750 -27.536 1.00 64.69 80 GLU A N 1
ATOM 625 C CA . GLU A 1 80 ? 19.077 -0.960 -26.868 1.00 64.69 80 GLU A CA 1
ATOM 626 C C . GLU A 1 80 ? 18.950 -1.070 -25.337 1.00 64.69 80 GLU A C 1
ATOM 628 O O . GLU A 1 80 ? 19.522 -1.981 -24.740 1.00 64.69 80 GLU A O 1
ATOM 633 N N . GLU A 1 81 ? 18.166 -0.198 -24.693 1.00 64.00 81 GLU A N 1
ATOM 634 C CA . GLU A 1 81 ? 18.012 -0.186 -23.231 1.00 64.00 81 GLU A CA 1
ATOM 635 C C . GLU A 1 81 ? 17.309 -1.451 -22.727 1.00 64.00 81 GLU A C 1
ATOM 637 O O . GLU A 1 81 ? 17.679 -2.021 -21.696 1.00 64.00 81 GLU A O 1
ATOM 642 N N . VAL A 1 82 ? 16.320 -1.931 -23.486 1.00 64.81 82 VAL A N 1
ATOM 643 C CA . VAL A 1 82 ? 15.613 -3.181 -23.184 1.00 64.81 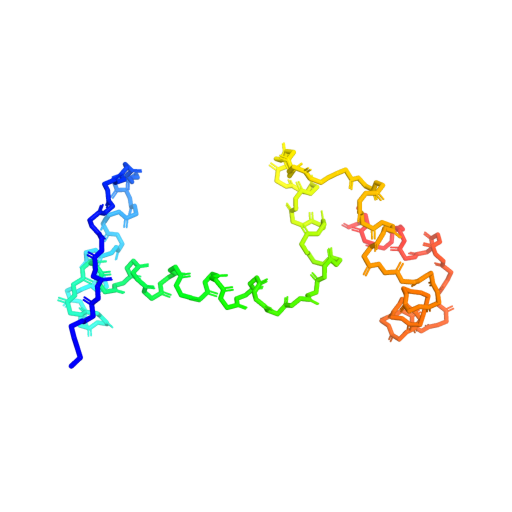82 VAL A CA 1
ATOM 644 C C . VAL A 1 82 ? 16.551 -4.376 -23.342 1.00 64.81 82 VAL A C 1
ATOM 646 O O . VAL A 1 82 ? 16.571 -5.255 -22.479 1.00 64.81 82 VAL A O 1
ATOM 649 N N . TYR A 1 83 ? 17.363 -4.406 -24.403 1.00 65.56 83 TYR A N 1
ATOM 650 C CA . TYR A 1 83 ? 18.348 -5.469 -24.622 1.00 65.56 83 TYR A CA 1
ATOM 651 C C . TYR A 1 83 ? 19.406 -5.513 -23.515 1.00 65.56 83 TYR A C 1
ATOM 653 O O . TYR A 1 83 ? 19.711 -6.597 -23.009 1.00 65.56 83 TYR A O 1
ATOM 661 N N . GLU A 1 84 ? 19.926 -4.362 -23.086 1.00 72.69 84 GLU A N 1
ATOM 662 C CA . GLU A 1 84 ? 20.867 -4.298 -21.965 1.00 72.69 84 GLU A CA 1
ATOM 663 C C . GLU A 1 84 ? 20.241 -4.767 -20.649 1.00 72.69 84 GLU A C 1
ATOM 665 O O . GLU A 1 84 ? 20.868 -5.516 -19.893 1.00 72.69 84 GLU A O 1
ATOM 670 N N . ALA A 1 85 ? 19.006 -4.346 -20.362 1.00 70.81 85 ALA A N 1
ATOM 671 C CA . ALA A 1 85 ? 18.295 -4.742 -19.151 1.00 70.81 85 ALA A CA 1
ATOM 672 C C . ALA A 1 85 ? 18.035 -6.257 -19.117 1.00 70.81 85 ALA A C 1
ATOM 674 O O . ALA A 1 85 ? 18.284 -6.903 -18.096 1.00 70.81 85 ALA A O 1
ATOM 675 N N . ILE A 1 86 ? 17.610 -6.839 -20.244 1.00 73.12 86 ILE A N 1
ATOM 676 C CA . ILE A 1 86 ? 17.416 -8.288 -20.385 1.00 73.12 86 ILE A CA 1
ATOM 677 C C . ILE A 1 86 ? 18.750 -9.026 -20.222 1.00 73.12 86 ILE A C 1
ATOM 679 O O . ILE A 1 86 ? 18.809 -10.008 -19.484 1.00 73.12 86 ILE A O 1
ATOM 683 N N . GLY A 1 87 ? 19.831 -8.539 -20.839 1.00 73.19 87 GLY A N 1
ATOM 684 C CA . GLY A 1 87 ? 21.162 -9.137 -20.719 1.00 73.19 87 GLY A CA 1
ATOM 685 C C . GLY A 1 87 ? 21.720 -9.109 -19.292 1.00 73.19 87 GLY A C 1
ATOM 686 O O . GLY A 1 87 ? 22.352 -10.072 -18.862 1.00 73.19 87 GLY A O 1
ATOM 687 N N . LYS A 1 88 ? 21.447 -8.042 -18.527 1.00 73.69 88 LYS A N 1
ATOM 688 C CA . LYS A 1 88 ? 21.806 -7.949 -17.100 1.00 73.69 88 LYS A CA 1
ATOM 689 C C . LYS A 1 88 ? 20.983 -8.898 -16.229 1.00 73.69 88 LYS A C 1
ATOM 691 O O . LYS A 1 88 ? 21.532 -9.501 -15.311 1.00 73.69 88 LYS A O 1
ATOM 696 N N . ALA A 1 89 ? 19.683 -9.020 -16.495 1.00 71.50 89 ALA A N 1
ATOM 697 C CA . ALA A 1 89 ? 18.782 -9.861 -15.708 1.00 71.50 89 ALA A CA 1
ATOM 698 C C . ALA A 1 89 ? 18.958 -11.363 -15.999 1.00 71.50 89 ALA A C 1
ATOM 700 O O . ALA A 1 89 ? 18.837 -12.185 -15.093 1.00 71.50 89 ALA A O 1
ATOM 701 N N . PHE A 1 90 ? 19.279 -11.716 -17.246 1.00 73.31 90 PHE A N 1
ATOM 702 C CA . PHE A 1 90 ? 19.429 -13.093 -17.716 1.00 73.31 90 PHE A CA 1
ATOM 703 C C . PHE A 1 90 ? 20.758 -13.272 -18.469 1.00 73.31 90 PHE A C 1
ATOM 705 O O . PHE A 1 90 ? 20.775 -13.445 -19.693 1.00 73.31 90 PHE A O 1
ATOM 712 N N . PRO A 1 91 ? 21.895 -13.230 -17.752 1.00 75.88 91 PRO A N 1
ATOM 713 C CA . PRO A 1 91 ? 23.213 -13.260 -18.369 1.00 75.88 91 PRO A CA 1
ATOM 714 C C . PRO A 1 91 ? 23.432 -14.549 -19.166 1.00 75.88 91 PRO A C 1
ATOM 716 O O . PRO A 1 91 ? 23.293 -15.657 -18.649 1.00 75.88 91 PRO A O 1
ATOM 719 N N . GLY A 1 92 ? 23.790 -14.390 -20.442 1.00 80.62 92 GLY A N 1
ATOM 720 C CA . GLY A 1 92 ? 24.140 -15.492 -21.342 1.00 80.62 92 GLY A CA 1
ATOM 721 C C . GLY A 1 92 ? 22.964 -16.323 -21.865 1.00 80.62 92 GLY A C 1
ATOM 722 O O . GLY A 1 92 ? 23.205 -17.281 -22.598 1.00 80.62 92 GLY A O 1
ATOM 723 N N . LYS A 1 93 ? 21.715 -15.974 -21.532 1.00 76.19 93 LYS A N 1
ATOM 724 C CA . LYS A 1 93 ? 20.529 -16.698 -22.008 1.00 76.19 93 LYS A CA 1
ATOM 725 C C . LYS A 1 93 ? 19.979 -16.085 -23.289 1.00 76.19 93 LYS A C 1
ATOM 727 O O . LYS A 1 93 ? 19.929 -14.865 -23.447 1.00 76.19 93 LYS A O 1
ATOM 732 N N . LYS A 1 94 ? 19.530 -16.935 -24.213 1.00 80.88 94 LYS A N 1
ATOM 733 C CA . LYS A 1 94 ? 18.803 -16.484 -25.406 1.00 80.88 94 LYS A CA 1
ATOM 734 C C . LYS A 1 94 ? 17.370 -16.112 -25.028 1.00 80.88 94 LYS A C 1
ATOM 736 O O . LYS A 1 94 ? 16.784 -16.721 -24.141 1.00 80.88 94 LYS A O 1
ATOM 741 N N . ILE A 1 95 ? 16.768 -15.176 -25.769 1.00 72.25 95 ILE A N 1
ATOM 742 C CA . ILE A 1 95 ? 15.384 -14.714 -25.536 1.00 72.25 95 ILE A CA 1
ATOM 743 C C . ILE A 1 95 ? 14.395 -15.888 -25.435 1.00 72.25 95 ILE A C 1
ATOM 745 O O . ILE A 1 95 ? 13.546 -15.893 -24.550 1.00 72.25 95 ILE A O 1
ATOM 749 N N . GLY A 1 96 ? 14.529 -16.906 -26.293 1.00 71.31 96 GLY A N 1
ATOM 750 C CA . GLY A 1 96 ? 13.666 -18.092 -26.250 1.00 71.31 96 GLY A CA 1
ATOM 751 C C . GLY A 1 96 ? 13.753 -18.873 -24.933 1.00 71.31 96 GLY A C 1
ATOM 752 O O . GLY A 1 96 ? 12.730 -19.292 -24.407 1.00 71.31 96 GLY A O 1
ATOM 753 N N . GLU A 1 97 ? 14.951 -18.992 -24.356 1.00 75.62 97 GLU A N 1
ATOM 754 C CA . GLU A 1 97 ? 15.172 -19.690 -23.080 1.00 75.62 97 GLU A CA 1
ATOM 755 C C . GLU A 1 97 ? 14.586 -18.901 -21.904 1.00 75.62 97 GLU A C 1
ATOM 757 O O . GLU A 1 97 ? 14.022 -19.488 -20.984 1.00 75.62 97 GLU A O 1
ATOM 762 N N . ILE A 1 98 ? 14.662 -17.568 -21.964 1.00 75.25 98 ILE A N 1
ATOM 763 C CA . ILE A 1 98 ? 14.054 -16.671 -20.973 1.00 75.25 98 ILE A CA 1
ATOM 764 C C . ILE A 1 98 ? 12.526 -16.813 -20.997 1.00 75.25 98 ILE A C 1
ATOM 766 O O . ILE A 1 98 ? 11.896 -16.910 -19.946 1.00 75.25 98 ILE A O 1
ATOM 770 N N . ILE A 1 99 ? 11.922 -16.855 -22.190 1.00 70.69 99 ILE A N 1
ATOM 771 C CA . ILE A 1 99 ? 10.469 -17.018 -22.347 1.00 70.69 99 ILE A CA 1
ATOM 772 C C . ILE A 1 99 ? 10.004 -18.359 -21.767 1.00 70.69 99 ILE A C 1
ATOM 774 O O . ILE A 1 99 ? 9.004 -18.393 -21.051 1.00 70.69 99 ILE A O 1
ATOM 778 N N . ASP A 1 100 ? 10.723 -19.448 -22.043 1.00 72.31 100 ASP A N 1
ATOM 779 C CA . ASP A 1 100 ? 10.368 -20.781 -21.543 1.00 72.31 100 ASP A CA 1
ATOM 780 C C . ASP A 1 100 ? 10.508 -20.904 -20.019 1.00 72.31 100 ASP A C 1
ATOM 782 O O . ASP A 1 100 ? 9.711 -21.593 -19.379 1.00 72.31 100 ASP A O 1
ATOM 786 N N . GLU A 1 101 ? 11.487 -20.222 -19.425 1.00 69.31 101 GLU A N 1
ATOM 787 C CA . GLU A 1 101 ? 11.702 -20.186 -17.977 1.00 69.31 101 GLU A CA 1
ATOM 788 C C . GLU A 1 101 ? 10.629 -19.378 -17.247 1.00 69.31 101 GLU A C 1
ATOM 790 O O . GLU A 1 101 ? 10.114 -19.836 -16.234 1.00 69.31 101 GLU A O 1
ATOM 795 N N . VAL A 1 102 ? 10.237 -18.218 -17.780 1.00 65.56 102 VAL A N 1
ATOM 796 C CA . VAL A 1 102 ? 9.162 -17.388 -17.202 1.00 65.56 102 VAL A CA 1
ATOM 797 C C . VAL A 1 102 ? 7.784 -18.050 -17.350 1.00 65.56 102 VAL A C 1
ATOM 799 O O . VAL A 1 102 ? 6.855 -17.730 -16.609 1.00 65.56 102 VAL A O 1
ATOM 802 N N . ARG A 1 103 ? 7.624 -18.959 -18.320 1.00 55.34 103 ARG A N 1
ATOM 803 C CA . ARG A 1 103 ? 6.363 -19.667 -18.584 1.00 55.34 103 ARG A CA 1
ATOM 804 C C . ARG A 1 103 ? 6.122 -20.870 -17.663 1.00 55.34 103 ARG A C 1
ATOM 806 O O . ARG A 1 103 ? 4.974 -21.309 -17.576 1.00 55.34 103 ARG A O 1
ATOM 813 N N . ARG A 1 104 ? 7.167 -21.426 -17.046 1.00 48.22 104 ARG A N 1
ATOM 814 C CA . ARG A 1 104 ? 7.060 -22.521 -16.065 1.00 48.22 104 ARG A CA 1
ATOM 815 C C . ARG A 1 104 ? 6.749 -21.994 -14.672 1.00 48.22 104 ARG A C 1
ATOM 817 O O . ARG A 1 104 ? 6.042 -22.734 -13.956 1.00 48.22 104 ARG A O 1
#

InterPro domains:
  IPR010985 Ribbon-helix-helix [SSF47598] (6-46)
  IPR013321 Arc-type ribbon-helix-helix [G3DSA:1.10.1220.10] (8-48)

Sequence (104 aa):
MTTKSMLVQVRIPPRLVGTLDRMAQEGLYSSRSEAILDAVRRLALAYEERDPFRQALVRTYLGRPGKGSVDDLARCFEAEEVYEAIGKAFPGKKIGEIIDEVRR

Foldseek 3Di:
DPPDDDDDDDDDDPVVVVVLVVCCVVVVDVHSVRVVVVVVVVVVVVVVPPPVVVVVVVCVVVVPDDPDDVVNVPVVDDPVVVVVVCCVVPPPDDPVRVVVVVVD